Protein AF-A0A914TRJ7-F1 (afdb_monomer_lite)

Radius of gyration: 22.43 Å; chains: 1; bounding box: 26×30×73 Å

Sequence (73 aa):
MASNNSSANDDGNENMLYEVVPLLTCPHLGTVKQFSRFEVDINQECPNCTTEEAKRKKENWICLTCHTVIFSF

Structure (mmCIF, N/CA/C/O backbon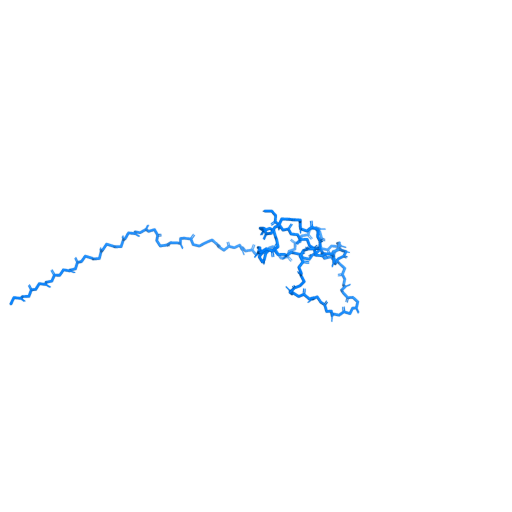e):
data_AF-A0A914TRJ7-F1
#
_entry.id   AF-A0A914TRJ7-F1
#
loop_
_atom_site.group_PDB
_atom_site.id
_atom_site.type_symbol
_atom_site.label_atom_id
_atom_site.label_alt_id
_atom_site.label_comp_id
_atom_site.label_asym_id
_atom_site.label_entity_id
_atom_site.label_seq_id
_atom_site.pdbx_PDB_ins_code
_atom_site.Cartn_x
_atom_site.Cartn_y
_atom_site.Cartn_z
_atom_site.occupancy
_atom_site.B_iso_or_equiv
_atom_site.auth_seq_id
_atom_site.auth_comp_id
_atom_site.auth_asym_id
_atom_site.auth_atom_id
_atom_site.pdbx_PDB_model_num
ATOM 1 N N . MET A 1 1 ? -14.835 -14.612 -62.616 1.00 40.03 1 MET A N 1
ATOM 2 C CA . MET A 1 1 ? -13.592 -14.952 -61.897 1.00 40.03 1 MET A CA 1
ATOM 3 C C . MET A 1 1 ? -13.906 -14.855 -60.418 1.00 40.03 1 MET A C 1
ATOM 5 O O . MET A 1 1 ? -14.054 -13.752 -59.914 1.00 40.03 1 MET A O 1
ATOM 9 N N . ALA A 1 2 ? -14.162 -15.993 -59.775 1.00 43.78 2 ALA A N 1
ATOM 10 C CA . ALA A 1 2 ? -14.315 -16.056 -58.328 1.00 43.78 2 ALA A CA 1
ATOM 11 C C . ALA A 1 2 ? -12.920 -16.298 -57.747 1.00 43.78 2 ALA A C 1
ATOM 13 O O . ALA A 1 2 ? -12.336 -17.348 -58.004 1.00 43.78 2 ALA A O 1
ATOM 14 N N . SER A 1 3 ? -12.380 -15.321 -57.023 1.00 53.16 3 SER A N 1
ATOM 15 C CA . SER A 1 3 ? -11.183 -15.524 -56.210 1.00 53.16 3 SER A CA 1
ATOM 16 C C . SER A 1 3 ? -11.627 -15.652 -54.763 1.00 53.16 3 SER A C 1
ATOM 18 O O . SER A 1 3 ? -11.844 -14.662 -54.069 1.00 53.16 3 SER A O 1
ATOM 20 N N . ASN A 1 4 ? -11.798 -16.904 -54.352 1.00 66.81 4 ASN A N 1
ATOM 21 C CA . ASN A 1 4 ? -11.877 -17.304 -52.959 1.00 66.81 4 ASN A CA 1
ATOM 22 C C . ASN A 1 4 ? -10.452 -17.267 -52.408 1.00 66.81 4 ASN A C 1
ATOM 24 O O . ASN A 1 4 ? -9.641 -18.086 -52.824 1.00 66.81 4 ASN A O 1
ATOM 28 N N . ASN A 1 5 ? -10.155 -16.369 -51.474 1.00 61.34 5 ASN A N 1
ATOM 29 C CA . ASN A 1 5 ? -8.982 -16.520 -50.617 1.00 61.34 5 ASN A CA 1
ATOM 30 C C . ASN A 1 5 ? -9.459 -16.596 -49.171 1.00 61.34 5 ASN A C 1
ATOM 32 O O . ASN A 1 5 ? -9.450 -15.623 -48.422 1.00 61.34 5 ASN A O 1
ATOM 36 N N . SER A 1 6 ? -9.917 -17.794 -48.815 1.00 62.44 6 SER A N 1
ATOM 37 C CA . SER A 1 6 ? -10.005 -18.248 -47.435 1.00 62.44 6 SER A CA 1
ATOM 38 C C . SER A 1 6 ? -8.584 -18.511 -46.944 1.00 62.44 6 SER A C 1
ATOM 40 O O . SER A 1 6 ? -8.054 -19.603 -47.116 1.00 62.44 6 SER A O 1
ATOM 42 N N . SER A 1 7 ? -7.969 -17.505 -46.339 1.00 53.81 7 SER A N 1
ATOM 43 C CA . SER A 1 7 ? -6.831 -17.711 -45.446 1.00 53.81 7 SER A CA 1
ATOM 44 C C . SER A 1 7 ? -7.303 -17.379 -44.041 1.00 53.81 7 SER A C 1
ATOM 46 O O . SER A 1 7 ? -7.036 -16.304 -43.517 1.00 53.81 7 SER A O 1
ATOM 48 N N . ALA A 1 8 ? -8.059 -18.309 -43.455 1.00 55.41 8 ALA A N 1
ATOM 49 C CA . ALA A 1 8 ? -8.153 -18.402 -42.008 1.00 55.41 8 ALA A CA 1
ATOM 50 C C . ALA A 1 8 ? -6.792 -18.910 -41.515 1.00 55.41 8 ALA A C 1
ATOM 52 O O . ALA A 1 8 ? -6.594 -20.108 -41.339 1.00 55.41 8 ALA A O 1
AT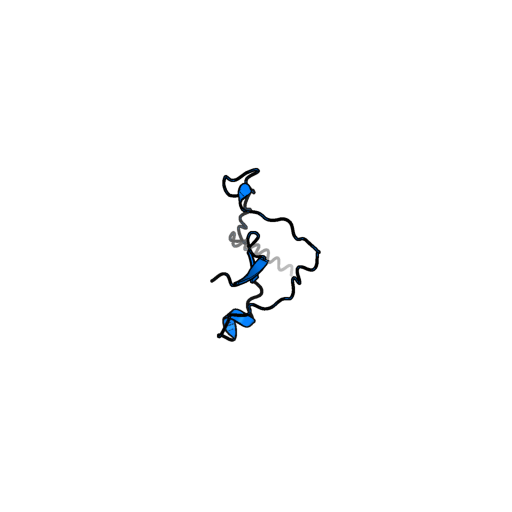OM 53 N N . ASN A 1 9 ? -5.829 -18.000 -41.390 1.00 53.81 9 ASN A N 1
ATOM 54 C CA . ASN A 1 9 ? -4.686 -18.227 -40.521 1.00 53.81 9 ASN A CA 1
ATOM 55 C C . ASN A 1 9 ? -5.141 -17.812 -39.123 1.00 53.81 9 ASN A C 1
ATOM 57 O O . ASN A 1 9 ? -4.968 -16.666 -38.718 1.00 53.81 9 ASN A O 1
ATOM 61 N N . ASP A 1 10 ? -5.814 -18.744 -38.452 1.00 55.28 10 ASP A N 1
ATOM 62 C CA . ASP A 1 10 ? -5.951 -18.748 -37.000 1.00 55.28 10 ASP A CA 1
ATOM 63 C C . ASP A 1 10 ? -4.574 -19.117 -36.436 1.00 55.28 10 ASP A C 1
ATOM 65 O O . ASP A 1 10 ? -4.238 -20.286 -36.238 1.00 55.28 10 ASP A O 1
ATOM 69 N N . ASP A 1 11 ? -3.707 -18.112 -36.323 1.00 57.28 11 ASP A N 1
ATOM 70 C CA . ASP A 1 11 ? -2.451 -18.221 -35.591 1.00 57.28 11 ASP A CA 1
ATOM 71 C C . ASP A 1 11 ? -2.839 -18.313 -34.106 1.00 57.28 11 ASP A C 1
ATOM 73 O O . ASP A 1 11 ? -3.066 -17.304 -33.440 1.00 57.28 11 ASP A O 1
ATOM 77 N N . GLY A 1 12 ? -3.047 -19.551 -33.639 1.00 57.88 12 GLY A N 1
ATOM 78 C CA . GLY A 1 12 ? -3.580 -19.933 -32.327 1.00 57.88 12 GLY A CA 1
ATOM 79 C C . GLY A 1 12 ? -2.700 -19.530 -31.140 1.00 57.88 12 GLY A C 1
ATOM 80 O O . GLY A 1 12 ? -2.171 -20.365 -30.408 1.00 57.88 12 GLY A O 1
ATOM 81 N N . ASN A 1 13 ? -2.568 -18.227 -30.941 1.00 61.84 13 ASN A N 1
ATOM 82 C CA . ASN A 1 13 ? -1.939 -17.546 -29.820 1.00 61.84 13 ASN A CA 1
ATOM 83 C C . ASN A 1 13 ? -2.788 -16.309 -29.453 1.00 61.84 13 ASN A C 1
ATOM 85 O O . ASN A 1 13 ? -2.284 -15.276 -29.030 1.00 61.84 13 ASN A O 1
ATOM 89 N N . GLU A 1 14 ? -4.111 -16.388 -29.584 1.00 59.47 14 GLU A N 1
ATOM 90 C CA . GLU A 1 14 ? -4.979 -15.331 -29.070 1.00 59.47 14 GLU A CA 1
ATOM 91 C C . GLU A 1 14 ? -4.914 -15.319 -27.532 1.00 59.47 14 GLU A C 1
ATOM 93 O O . GLU A 1 14 ? -5.594 -16.081 -26.852 1.00 59.47 14 GLU A O 1
ATOM 98 N N . ASN A 1 15 ? -4.008 -14.488 -27.003 1.00 65.25 15 ASN A N 1
ATOM 99 C CA . ASN A 1 15 ? -3.924 -13.964 -25.641 1.00 65.25 15 ASN A CA 1
ATOM 100 C C . ASN A 1 15 ? -4.602 -14.828 -24.574 1.00 65.25 15 ASN A C 1
ATOM 102 O O . ASN A 1 15 ? -5.684 -14.503 -24.084 1.00 65.25 15 ASN A O 1
ATOM 106 N N . MET A 1 16 ? -3.936 -15.907 -24.167 1.00 75.56 16 MET A N 1
ATOM 107 C CA . MET A 1 16 ? -4.375 -16.692 -23.019 1.00 75.56 16 MET A CA 1
ATOM 108 C C . MET A 1 16 ? -4.301 -15.815 -21.758 1.00 75.56 16 MET A C 1
ATOM 110 O O . MET A 1 16 ? -3.227 -15.590 -21.198 1.00 75.56 16 MET A O 1
ATOM 114 N N . LEU A 1 17 ? -5.446 -15.266 -21.354 1.00 80.38 17 LEU A N 1
ATOM 115 C CA . LEU A 1 17 ? -5.596 -14.508 -20.118 1.00 80.38 17 LEU A CA 1
ATOM 116 C C . LEU A 1 17 ? -5.733 -15.486 -18.952 1.00 80.38 17 LEU A C 1
ATOM 118 O O . LEU A 1 17 ? -6.451 -16.482 -19.040 1.00 80.38 17 LEU A O 1
ATOM 122 N N . TYR A 1 18 ? -5.055 -15.183 -17.850 1.00 82.81 18 TYR A N 1
ATOM 123 C CA . TYR A 1 18 ? -5.163 -15.937 -16.608 1.00 82.81 18 TYR A CA 1
ATOM 124 C C . TYR A 1 18 ? -5.990 -15.134 -15.612 1.00 82.81 18 TYR A C 1
ATOM 126 O O . TYR A 1 18 ? -5.751 -13.943 -15.416 1.00 82.81 18 TYR A O 1
ATOM 134 N N . GLU A 1 19 ? -6.949 -15.795 -14.972 1.00 87.56 19 GLU A N 1
ATOM 135 C CA . GLU A 1 19 ? -7.693 -15.222 -13.858 1.00 87.56 19 GLU A CA 1
ATOM 136 C C . GLU A 1 19 ? -7.063 -15.646 -12.531 1.00 87.56 19 GLU A C 1
ATOM 138 O O . GLU A 1 19 ? -6.613 -16.782 -12.358 1.00 87.56 19 GLU A O 1
ATOM 143 N N . VAL A 1 20 ? -7.065 -14.723 -11.574 1.00 87.81 20 VAL A N 1
ATOM 144 C CA . VAL A 1 20 ? -6.721 -15.012 -10.186 1.00 87.81 20 VAL A CA 1
ATOM 145 C C . VAL A 1 20 ? -8.012 -15.224 -9.408 1.00 87.81 20 VAL A C 1
ATOM 147 O O . VAL A 1 20 ? -8.813 -14.303 -9.280 1.00 87.81 20 VAL A O 1
ATOM 150 N N . VAL A 1 21 ? -8.188 -16.417 -8.836 1.00 93.00 21 VAL A N 1
ATOM 151 C CA . VAL A 1 21 ? -9.288 -16.690 -7.902 1.00 93.00 21 VAL A CA 1
ATOM 152 C C . VAL A 1 21 ? -8.900 -16.166 -6.511 1.00 93.00 21 VAL A C 1
ATOM 154 O O . VAL A 1 21 ? -7.904 -16.635 -5.951 1.00 93.00 21 VAL A O 1
ATOM 157 N N . PRO A 1 22 ? -9.648 -15.216 -5.919 1.00 92.75 22 PRO A N 1
ATOM 158 C CA . PRO A 1 22 ? -9.319 -14.682 -4.603 1.00 92.75 22 PRO A CA 1
ATOM 159 C C . PRO A 1 22 ? -9.468 -15.730 -3.499 1.00 92.75 22 PRO A C 1
ATOM 161 O O . PRO A 1 22 ? -10.405 -16.531 -3.487 1.00 92.75 22 PRO A O 1
ATOM 164 N N . LEU A 1 23 ? -8.582 -15.672 -2.508 1.00 94.62 23 LEU A N 1
ATOM 165 C CA . LEU A 1 23 ? -8.768 -16.422 -1.271 1.00 94.62 23 LEU A CA 1
ATOM 166 C C . LEU A 1 23 ? -9.894 -15.787 -0.446 1.00 94.62 23 LEU A C 1
ATOM 168 O O . LEU A 1 23 ? -9.922 -14.572 -0.258 1.00 94.62 23 LEU A O 1
ATOM 172 N N . LEU A 1 24 ? -10.785 -16.615 0.108 1.00 95.31 24 LEU A N 1
ATOM 173 C CA . LEU A 1 24 ? -11.880 -16.149 0.974 1.00 95.31 24 LEU A CA 1
ATOM 174 C C . LEU A 1 24 ? -11.392 -15.624 2.333 1.00 95.31 24 LEU A C 1
ATOM 176 O O . LEU A 1 24 ? -12.119 -14.923 3.031 1.00 95.31 24 LEU A O 1
ATOM 180 N N . THR A 1 25 ? -10.178 -15.995 2.737 1.00 96.19 25 THR A N 1
ATOM 181 C CA . THR A 1 25 ? -9.571 -15.574 3.998 1.00 96.19 25 THR A CA 1
ATOM 182 C C . THR A 1 25 ? -8.051 -15.601 3.903 1.00 96.19 25 THR A C 1
ATOM 184 O O . THR A 1 25 ? -7.476 -16.335 3.096 1.00 96.19 25 THR A O 1
ATOM 187 N N . CYS A 1 26 ? -7.390 -14.814 4.748 1.00 95.56 26 CYS A N 1
ATOM 188 C CA . CYS A 1 26 ? -5.953 -14.886 4.960 1.00 95.56 26 CYS A CA 1
ATOM 189 C C . CYS A 1 26 ? -5.619 -14.516 6.419 1.00 95.56 26 CYS A C 1
ATOM 191 O O . CYS A 1 26 ? -6.350 -13.740 7.043 1.00 95.56 26 CYS A O 1
ATOM 193 N N . PRO A 1 27 ? -4.509 -15.024 6.985 1.00 97.06 27 PRO A N 1
ATOM 194 C CA . PRO A 1 27 ? -4.117 -14.728 8.370 1.00 97.06 27 PRO A CA 1
ATOM 195 C C . PRO A 1 27 ? -3.808 -13.240 8.611 1.00 97.06 27 PRO A C 1
ATOM 197 O O . PRO A 1 27 ? -3.731 -12.796 9.753 1.00 97.06 27 PRO A O 1
ATOM 200 N N . HIS A 1 28 ? -3.662 -12.456 7.541 1.00 96.69 28 HIS A N 1
ATOM 201 C CA . HIS A 1 28 ? -3.353 -11.030 7.589 1.00 96.69 28 HIS A CA 1
ATOM 202 C C . HIS A 1 28 ? -4.594 -10.143 7.765 1.00 96.69 28 HIS A C 1
ATOM 204 O O . HIS A 1 28 ? -4.446 -8.953 8.015 1.00 96.69 28 HIS A O 1
ATOM 210 N N . LEU A 1 29 ? -5.819 -10.685 7.680 1.00 94.25 29 LEU A N 1
ATOM 211 C CA . LEU A 1 29 ? -7.045 -9.879 7.798 1.00 94.25 29 LEU A CA 1
ATOM 212 C C . LEU A 1 29 ? -7.124 -9.086 9.114 1.00 94.25 29 LEU A C 1
ATOM 214 O O . LEU A 1 29 ? -7.674 -7.990 9.130 1.00 94.25 29 LEU A O 1
ATOM 218 N N . GLY A 1 30 ? -6.517 -9.585 10.196 1.00 94.06 30 GLY A N 1
ATOM 219 C CA . GLY A 1 30 ? -6.453 -8.879 11.479 1.00 94.06 30 GLY A CA 1
ATOM 220 C C . GLY A 1 30 ? -5.623 -7.587 11.469 1.00 94.06 30 GLY A C 1
ATOM 221 O O . GLY A 1 30 ? -5.732 -6.798 12.404 1.00 94.06 30 GLY A O 1
ATOM 222 N N . THR A 1 31 ? -4.802 -7.339 10.441 1.00 94.44 31 THR A N 1
ATOM 223 C CA . THR A 1 31 ? -4.021 -6.094 10.321 1.00 94.44 31 THR A CA 1
ATOM 224 C C . THR A 1 31 ? -4.778 -4.987 9.590 1.00 94.44 31 THR A C 1
ATOM 226 O O . THR A 1 31 ? -4.340 -3.836 9.608 1.00 94.44 31 THR A O 1
ATOM 229 N N . VAL A 1 32 ? -5.897 -5.317 8.938 1.00 92.56 32 VAL A N 1
ATOM 230 C CA . VAL A 1 32 ? -6.712 -4.370 8.175 1.00 92.56 32 VAL A CA 1
ATOM 231 C C . VAL A 1 32 ? -7.434 -3.431 9.137 1.00 92.56 32 VAL A C 1
ATOM 233 O O . VAL A 1 32 ? -8.182 -3.869 10.010 1.00 92.56 32 VAL A O 1
ATOM 236 N N . LYS A 1 33 ? -7.231 -2.121 8.968 1.00 90.31 33 LYS A N 1
ATOM 237 C CA . LYS A 1 33 ? -7.896 -1.091 9.773 1.00 90.31 33 LYS A CA 1
ATOM 238 C C . LYS A 1 33 ? -9.014 -0.430 8.982 1.00 90.31 33 LYS A C 1
ATOM 240 O O . LYS A 1 33 ? -8.831 -0.063 7.821 1.00 90.31 33 LYS A O 1
ATOM 245 N N . GLN A 1 34 ? -10.156 -0.226 9.639 1.00 84.25 34 GLN A N 1
ATOM 246 C CA . GLN A 1 34 ? -11.249 0.559 9.072 1.00 84.25 34 GLN A CA 1
ATOM 247 C C . GLN A 1 34 ? -10.794 1.994 8.797 1.00 84.25 34 GLN A C 1
ATOM 249 O O . GLN A 1 34 ? -10.089 2.609 9.601 1.00 84.25 34 GLN A O 1
ATOM 254 N N . PHE A 1 35 ? -11.233 2.536 7.665 1.00 78.38 35 PHE A N 1
ATOM 255 C CA . PHE A 1 35 ? -11.103 3.957 7.379 1.00 78.38 35 PHE A CA 1
ATOM 256 C C . PHE A 1 35 ? -12.080 4.727 8.268 1.00 78.38 35 PHE A C 1
ATOM 258 O O . PHE A 1 35 ? -13.273 4.430 8.292 1.00 78.38 35 PHE A O 1
ATOM 265 N N . SER A 1 36 ? -11.577 5.705 9.021 1.00 71.38 36 SER A N 1
ATOM 266 C CA . SER A 1 36 ? -12.393 6.483 9.959 1.00 71.38 36 SER A CA 1
ATOM 267 C C . SER A 1 36 ? -13.329 7.463 9.249 1.00 71.38 36 SER A C 1
ATOM 269 O O . SER A 1 36 ? -14.403 7.757 9.772 1.00 71.38 36 SER A O 1
ATOM 271 N N . ARG A 1 37 ? -12.945 7.952 8.063 1.00 58.41 37 ARG A N 1
ATOM 272 C CA . ARG A 1 37 ? -13.753 8.763 7.142 1.00 58.41 37 ARG A CA 1
ATOM 273 C C . ARG A 1 37 ? -13.255 8.500 5.724 1.00 58.41 37 ARG A C 1
ATOM 275 O O . ARG A 1 37 ? -12.054 8.535 5.479 1.00 58.41 37 ARG A O 1
ATOM 282 N N . PHE A 1 38 ? -14.171 8.154 4.830 1.00 58.62 38 PHE A N 1
ATOM 283 C CA . PHE A 1 38 ? -13.860 7.792 3.453 1.00 58.62 38 PHE A CA 1
ATOM 284 C C . PHE A 1 38 ? -13.524 9.049 2.652 1.00 58.62 38 PHE A C 1
ATOM 286 O O . PHE A 1 38 ? -14.415 9.830 2.343 1.00 58.62 38 PHE A O 1
ATOM 293 N N . GLU A 1 39 ? -12.261 9.197 2.282 1.00 66.50 39 GLU A N 1
ATOM 294 C CA . GLU A 1 39 ? -11.927 9.613 0.923 1.00 66.50 39 GLU A CA 1
ATOM 295 C C . GLU A 1 39 ? -10.568 8.998 0.587 1.00 66.50 39 GLU A C 1
ATOM 297 O O . GLU A 1 39 ? -9.511 9.605 0.731 1.00 66.50 39 GLU A O 1
ATOM 302 N N . VAL A 1 40 ? -10.588 7.706 0.244 1.00 76.19 40 VAL A N 1
ATOM 303 C CA . VAL A 1 40 ? -9.459 7.126 -0.485 1.00 76.19 40 VAL A CA 1
ATOM 304 C C . VAL A 1 40 ? -9.496 7.777 -1.860 1.00 76.19 40 VAL A C 1
ATOM 306 O O . VAL A 1 40 ? -10.357 7.442 -2.673 1.00 76.19 40 VAL A O 1
ATOM 309 N N . ASP A 1 41 ? -8.608 8.737 -2.097 1.00 83.06 41 ASP A N 1
ATOM 310 C CA . ASP A 1 41 ? -8.453 9.320 -3.422 1.00 83.06 41 ASP A CA 1
ATOM 311 C C . ASP A 1 41 ? -7.738 8.310 -4.325 1.00 83.06 41 ASP A C 1
ATOM 313 O O . ASP A 1 41 ? -6.527 8.110 -4.244 1.00 83.06 41 ASP A O 1
ATOM 317 N N . ILE A 1 42 ? -8.507 7.651 -5.192 1.00 83.81 42 ILE A N 1
ATOM 318 C CA . ILE A 1 42 ? -7.987 6.684 -6.168 1.00 83.81 42 ILE A CA 1
ATOM 319 C C . ILE A 1 42 ? -7.056 7.329 -7.204 1.00 83.81 42 ILE A C 1
ATOM 321 O O . ILE A 1 42 ? -6.342 6.615 -7.905 1.00 83.81 42 ILE A O 1
ATOM 325 N N . ASN A 1 43 ? -7.065 8.661 -7.312 1.00 84.12 43 ASN A N 1
ATOM 326 C CA . ASN A 1 43 ? -6.183 9.415 -8.195 1.00 84.12 43 ASN A CA 1
ATOM 327 C C . ASN A 1 43 ? -4.920 9.897 -7.477 1.00 84.12 43 ASN A C 1
ATOM 329 O O . ASN A 1 43 ? -4.075 10.523 -8.118 1.00 84.12 43 ASN A O 1
ATOM 333 N N . GLN A 1 44 ? -4.772 9.613 -6.178 1.00 84.06 44 GLN A N 1
ATOM 334 C CA . GLN A 1 44 ? -3.591 10.010 -5.433 1.00 84.06 44 GLN A CA 1
ATOM 335 C C . GLN A 1 44 ? -2.339 9.393 -6.069 1.00 84.06 44 GLN A C 1
ATOM 337 O O . GLN A 1 44 ? -2.205 8.174 -6.217 1.00 84.06 44 GLN A O 1
ATOM 342 N N . GLU A 1 45 ? -1.398 10.262 -6.427 1.00 83.38 45 GLU A N 1
ATOM 343 C CA . GLU A 1 45 ? -0.102 9.862 -6.956 1.00 83.38 45 GLU A CA 1
ATOM 344 C C . GLU A 1 45 ? 0.799 9.298 -5.850 1.00 83.38 45 GLU A C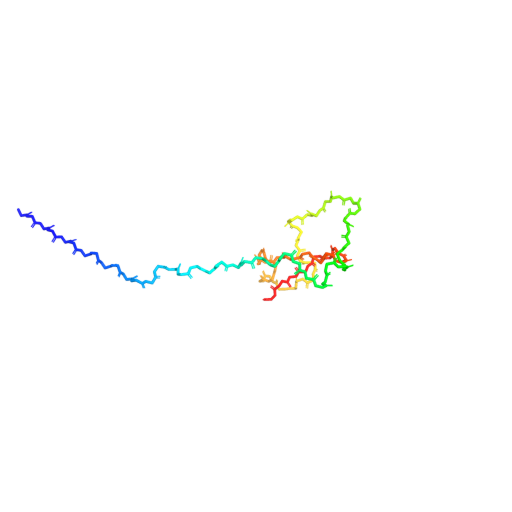 1
ATOM 346 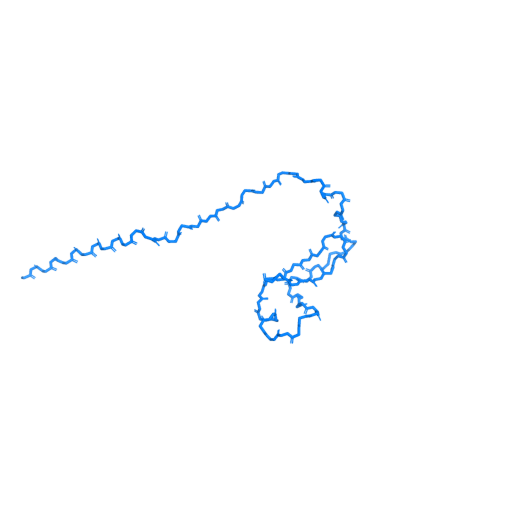O O . GLU A 1 45 ? 0.676 9.632 -4.667 1.00 83.38 45 GLU A O 1
ATOM 351 N N . CYS A 1 46 ? 1.746 8.446 -6.240 1.00 83.19 46 CYS A N 1
ATOM 352 C CA . CYS A 1 46 ? 2.752 7.919 -5.331 1.00 83.19 46 CYS A CA 1
ATOM 353 C C . CYS A 1 46 ? 3.625 9.064 -4.771 1.00 83.19 46 CYS A C 1
ATOM 355 O O . CYS A 1 46 ? 4.397 9.668 -5.521 1.00 83.19 46 CYS A O 1
ATOM 357 N N . PRO A 1 47 ? 3.589 9.333 -3.451 1.00 78.25 47 PRO A N 1
ATOM 358 C CA . PRO A 1 47 ? 4.277 10.485 -2.867 1.00 78.25 47 PRO A CA 1
ATOM 359 C C . PRO A 1 47 ? 5.806 10.346 -2.880 1.00 78.25 47 PRO A C 1
ATOM 361 O O . PRO A 1 47 ? 6.519 11.343 -2.827 1.00 78.25 47 PRO A O 1
ATOM 364 N N . ASN A 1 48 ? 6.313 9.112 -2.958 1.00 79.06 48 ASN A N 1
ATOM 365 C CA . ASN A 1 48 ? 7.743 8.801 -2.870 1.00 79.06 48 ASN A CA 1
ATOM 366 C C . ASN A 1 48 ? 8.363 8.410 -4.222 1.00 79.06 48 ASN A C 1
ATOM 368 O O . ASN A 1 48 ? 9.512 7.973 -4.273 1.00 79.06 48 ASN A O 1
ATOM 372 N N . CYS A 1 49 ? 7.615 8.534 -5.317 1.00 80.62 49 CYS A N 1
ATOM 373 C CA . CYS A 1 49 ? 8.083 8.145 -6.639 1.00 80.62 49 CYS A CA 1
ATOM 374 C C . CYS A 1 49 ? 8.897 9.279 -7.267 1.00 80.62 49 CYS A C 1
ATOM 376 O O . CYS A 1 49 ? 8.371 10.328 -7.634 1.00 80.62 49 CYS A O 1
ATOM 378 N N . THR A 1 50 ? 10.209 9.072 -7.378 1.00 76.81 50 THR A N 1
ATOM 379 C CA . THR A 1 50 ? 11.154 10.082 -7.880 1.00 76.81 50 THR A CA 1
ATOM 380 C C . THR A 1 50 ? 11.346 10.029 -9.390 1.00 76.81 50 THR A C 1
ATOM 382 O O . THR A 1 50 ? 11.777 11.017 -9.981 1.00 76.81 50 THR A O 1
ATOM 385 N N . THR A 1 51 ? 11.016 8.905 -10.029 1.00 76.75 51 THR A N 1
ATOM 386 C CA . THR A 1 51 ? 11.148 8.742 -11.476 1.00 76.75 51 THR A CA 1
ATOM 387 C C . THR A 1 51 ? 9.832 9.055 -12.180 1.00 76.75 51 THR A C 1
ATOM 389 O O . THR A 1 51 ? 8.751 8.646 -11.756 1.00 76.75 51 THR A O 1
ATOM 392 N N . GLU A 1 52 ? 9.923 9.750 -13.313 1.00 73.38 52 GLU A N 1
ATOM 393 C CA . GLU A 1 52 ? 8.769 10.062 -14.167 1.00 73.38 52 GLU A CA 1
ATOM 394 C C . GLU A 1 52 ? 8.096 8.794 -14.725 1.00 73.38 52 GLU A C 1
ATOM 396 O O . GLU A 1 52 ? 6.94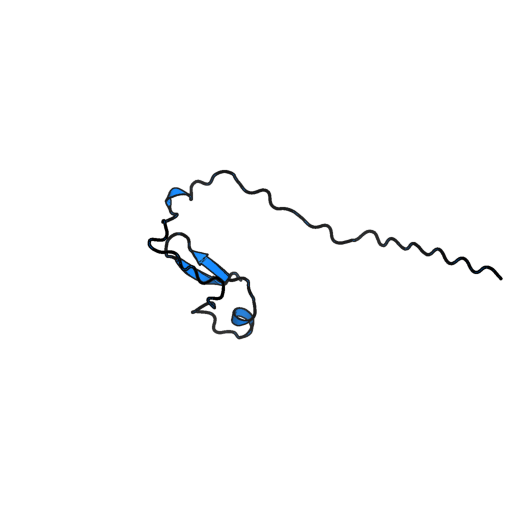0 8.803 -15.134 1.00 73.38 52 GLU A O 1
ATOM 401 N N . GLU A 1 53 ? 8.806 7.667 -14.746 1.00 67.62 53 GLU A N 1
ATOM 402 C CA . GLU A 1 53 ? 8.250 6.352 -15.076 1.00 67.62 53 GLU A CA 1
ATOM 403 C C . GLU A 1 53 ? 7.337 5.826 -13.966 1.00 67.62 53 GLU A C 1
ATOM 405 O O . GLU A 1 53 ? 6.217 5.411 -14.257 1.00 67.62 53 GLU A O 1
ATOM 410 N N . ALA A 1 54 ? 7.763 5.912 -12.703 1.00 67.81 54 ALA A N 1
ATOM 411 C CA . ALA A 1 54 ? 6.952 5.496 -11.561 1.00 67.81 54 ALA A CA 1
ATOM 412 C C . ALA A 1 54 ? 5.726 6.403 -11.355 1.00 67.81 54 ALA A C 1
ATOM 414 O O . ALA A 1 54 ? 4.670 5.917 -10.972 1.00 67.81 54 ALA A O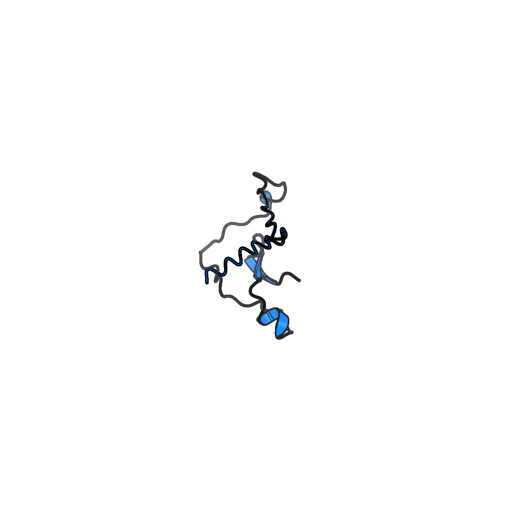 1
ATOM 415 N N . LYS A 1 55 ? 5.818 7.700 -11.688 1.00 65.94 55 LYS A N 1
ATOM 416 C CA . LYS A 1 55 ? 4.658 8.614 -11.664 1.00 65.94 55 LYS A CA 1
ATOM 417 C C . LYS A 1 55 ? 3.631 8.331 -12.767 1.00 65.94 55 LYS A C 1
ATOM 419 O O . LYS A 1 55 ? 2.443 8.552 -12.571 1.00 65.94 55 LYS A O 1
ATOM 424 N N . ARG A 1 56 ? 4.073 7.856 -13.940 1.00 65.25 56 ARG A N 1
ATOM 425 C CA . ARG A 1 56 ? 3.186 7.570 -15.088 1.00 65.25 56 ARG A CA 1
ATOM 426 C C . ARG A 1 56 ? 2.472 6.224 -14.984 1.00 65.25 56 ARG A C 1
ATOM 428 O O . ARG A 1 56 ? 1.417 6.051 -15.598 1.00 65.25 56 ARG A O 1
ATOM 435 N N . LYS A 1 57 ? 3.040 5.265 -14.254 1.00 66.38 57 LYS A N 1
ATOM 436 C CA . LYS A 1 57 ? 2.434 3.947 -14.054 1.00 66.38 57 LYS A CA 1
ATOM 437 C C . LYS A 1 57 ? 1.258 4.070 -13.075 1.00 66.38 57 LYS A C 1
ATOM 439 O O . LYS A 1 57 ? 1.425 4.460 -11.927 1.00 66.38 57 LYS A O 1
ATOM 444 N N . LYS A 1 58 ? 0.051 3.722 -13.528 1.00 72.56 58 LYS A N 1
ATOM 445 C CA . LYS A 1 58 ? -1.204 3.795 -12.749 1.00 72.56 58 LYS A CA 1
ATOM 446 C C . LYS A 1 58 ? -1.400 2.598 -11.799 1.00 72.56 58 LYS A C 1
ATOM 448 O O . LYS A 1 58 ? -2.526 2.196 -11.536 1.00 72.56 58 LYS A O 1
ATOM 453 N N . GLU A 1 59 ? -0.309 2.019 -11.305 1.00 82.19 59 GLU A N 1
ATOM 454 C CA . GLU A 1 59 ? -0.286 0.804 -10.473 1.00 82.19 59 GLU A CA 1
ATOM 455 C C . GLU A 1 59 ? -0.016 1.155 -9.001 1.00 82.19 59 GLU A C 1
ATOM 457 O O . GLU A 1 59 ? 0.822 0.552 -8.327 1.00 82.19 59 GLU A O 1
ATOM 462 N N . ASN A 1 60 ? -0.707 2.187 -8.510 1.00 84.50 60 ASN A N 1
ATOM 463 C CA . ASN A 1 60 ? -0.646 2.592 -7.109 1.00 84.50 60 ASN A CA 1
ATOM 464 C C . ASN A 1 60 ? -1.470 1.639 -6.237 1.00 84.50 60 ASN A C 1
ATOM 466 O O . ASN A 1 60 ? -2.534 1.162 -6.629 1.00 84.50 60 ASN A O 1
ATOM 470 N N . TRP A 1 61 ? -0.995 1.422 -5.015 1.00 86.94 61 TRP A N 1
ATOM 471 C CA . TRP A 1 61 ? -1.634 0.589 -4.004 1.00 86.94 61 TRP A CA 1
ATOM 472 C C . TRP A 1 61 ? -1.779 1.365 -2.702 1.00 86.94 61 TRP A C 1
ATOM 474 O O . TRP A 1 61 ? -0.926 2.179 -2.352 1.00 86.94 61 TRP A O 1
ATOM 484 N N . ILE A 1 62 ? -2.833 1.076 -1.943 1.00 88.38 62 ILE A N 1
ATOM 485 C CA . ILE A 1 62 ? -3.028 1.624 -0.601 1.00 88.38 62 ILE A CA 1
ATOM 486 C C . ILE A 1 62 ? -2.753 0.556 0.455 1.00 88.38 62 ILE A C 1
ATOM 488 O O . ILE A 1 62 ? -3.279 -0.556 0.406 1.00 88.38 62 ILE A O 1
ATOM 492 N N . CYS A 1 63 ? -1.942 0.897 1.454 1.00 88.94 63 CYS A N 1
ATOM 493 C CA . CYS A 1 63 ? -1.739 0.030 2.606 1.00 88.94 63 CYS A CA 1
ATOM 494 C C . CYS A 1 63 ? -3.000 0.014 3.483 1.00 88.94 63 CYS A C 1
ATOM 496 O O . CYS A 1 63 ? -3.363 1.031 4.063 1.00 88.94 63 CYS A O 1
ATOM 498 N N . LEU A 1 64 ? -3.643 -1.139 3.669 1.00 90.44 64 LEU A N 1
ATOM 499 C CA . LEU A 1 64 ? -4.854 -1.242 4.502 1.00 90.44 64 LEU A CA 1
ATOM 500 C C . LEU A 1 64 ? -4.587 -1.176 6.021 1.00 90.44 64 LEU A C 1
ATOM 502 O O . LEU A 1 64 ? -5.528 -1.148 6.814 1.00 90.44 64 LEU A O 1
ATOM 506 N N . THR A 1 65 ? -3.317 -1.117 6.435 1.00 91.38 65 THR A N 1
ATOM 507 C CA . THR A 1 65 ? -2.904 -0.982 7.843 1.00 91.38 65 THR A CA 1
ATOM 508 C C . THR A 1 65 ? -2.611 0.471 8.237 1.00 91.38 65 THR A C 1
ATOM 510 O O . THR A 1 65 ? -2.887 0.865 9.374 1.00 91.38 65 THR A O 1
ATOM 513 N N . CYS A 1 66 ? -2.013 1.264 7.337 1.00 89.62 66 CYS A N 1
ATOM 514 C CA . CYS A 1 66 ? -1.582 2.648 7.603 1.00 89.62 66 CYS A CA 1
ATOM 515 C C . CYS A 1 66 ? -2.100 3.685 6.595 1.00 89.62 66 CYS A C 1
ATOM 517 O O . CYS A 1 66 ? -1.801 4.866 6.738 1.00 89.62 66 CYS A O 1
ATOM 519 N N . HIS A 1 67 ? -2.850 3.246 5.582 1.00 88.25 67 HIS A N 1
ATOM 520 C CA . HIS A 1 67 ? -3.524 4.066 4.564 1.00 88.25 67 HIS A CA 1
ATOM 521 C C . HIS A 1 67 ? -2.600 4.922 3.689 1.00 88.25 67 HIS A C 1
ATOM 523 O O . HIS A 1 67 ? -3.050 5.818 2.988 1.00 88.25 67 HIS A O 1
ATOM 529 N N . THR A 1 68 ? -1.303 4.620 3.682 1.00 87.00 68 THR A N 1
ATOM 530 C CA . THR A 1 68 ? -0.325 5.266 2.802 1.00 87.00 68 THR A CA 1
ATOM 531 C C . THR A 1 68 ? -0.412 4.698 1.388 1.00 87.00 68 THR A C 1
ATOM 533 O O . THR A 1 68 ? -0.510 3.479 1.221 1.00 87.00 68 THR A O 1
ATOM 536 N N . VAL A 1 69 ? -0.336 5.578 0.385 1.00 87.12 69 VAL A N 1
ATOM 537 C CA . VAL A 1 69 ? -0.211 5.197 -1.027 1.00 87.12 69 VAL A CA 1
ATOM 538 C C . VAL A 1 69 ? 1.240 4.847 -1.339 1.00 87.12 69 VAL A C 1
ATOM 540 O O . VAL A 1 69 ? 2.159 5.606 -1.027 1.00 87.12 69 VAL A O 1
ATOM 543 N N . ILE A 1 70 ? 1.431 3.684 -1.948 1.00 85.12 70 ILE A N 1
ATOM 544 C CA . ILE A 1 70 ? 2.717 3.147 -2.382 1.00 85.12 70 ILE A CA 1
ATOM 545 C C . ILE A 1 70 ? 2.624 2.707 -3.843 1.00 85.12 70 ILE A C 1
ATOM 547 O O . ILE A 1 70 ? 1.540 2.471 -4.370 1.00 85.12 70 ILE A O 1
ATOM 551 N N . PHE A 1 71 ? 3.775 2.574 -4.484 1.00 82.31 71 PHE A N 1
ATOM 552 C CA . PHE A 1 71 ? 3.888 2.100 -5.856 1.00 82.31 71 PHE A CA 1
ATOM 553 C C . PHE A 1 71 ? 4.371 0.644 -5.879 1.00 82.31 71 PHE A C 1
ATOM 555 O O . PHE A 1 71 ? 5.248 0.289 -5.087 1.00 82.31 71 PHE A O 1
ATOM 562 N N . SER A 1 72 ? 3.807 -0.191 -6.757 1.00 69.31 72 SER A N 1
ATOM 563 C CA . SER A 1 72 ? 4.293 -1.560 -6.985 1.00 69.31 72 SER A CA 1
ATOM 564 C C . SER A 1 72 ? 5.299 -1.571 -8.135 1.00 69.31 72 SER A C 1
ATOM 566 O O . SER A 1 72 ? 5.008 -1.038 -9.198 1.00 69.31 72 SER A O 1
ATOM 568 N N . PHE A 1 73 ? 6.479 -2.149 -7.904 1.00 58.62 73 PHE A N 1
ATOM 569 C CA . PHE A 1 73 ? 7.582 -2.234 -8.872 1.00 58.62 73 PHE A CA 1
ATOM 570 C C . PHE A 1 73 ? 7.287 -3.167 -10.048 1.00 58.62 73 PHE A C 1
ATOM 572 O O . PHE A 1 73 ? 6.721 -4.254 -9.790 1.00 58.62 73 PHE A O 1
#

Secondary structure (DSSP, 8-state):
-----------S------PPPPPS--GGGGGPPPPSS----TT---TT--SHHHHH---EEE-TTT--EEE--

Foldseek 3Di:
DDDDDPPPPPVPPPDPDDDDDDDPDDPCPVLADDDPDDDLPLLDAQPPDPDPVQRPDSQWDADRNPRHIHTDD

pLDDT: mean 76.91, std 14.26, range [40.03, 97.06]